Protein AF-M4ZN77-F1 (afdb_monomer_lite)

Secondary structure (DSSP, 8-state):
-------GGGG-SGGGS-HHHHHHHHHHHHHHHHHHS-TTT----EEEE-TTT--EEEES-----GGGB-HHHHHHHHHHHHHHHHHTHHHHHHHHHH-TTTT---HHHHHHHHHHHHHT-S-SGGGTT-THHHHHHHHHTTTTT--TTSSS----EEE-TTS-EEE-

Organism: NCBI:txid1245469

Foldseek 3Di:
DPDPDPPCVQVLDLVPAPLLLSLLQVLVLVVCLPQQDDPVQCDDFDFDQPPVPRDTDGDGNCRDHPNQADSVQSVVSSVLSVVLCVVCVVLQVLQLVVCFPVNPDHSNLQSSQLLCLQAVVVDHLLNRNSPPSSVVSSVLSVNVPQDCPHPHHHWDWHQDPVRGIHID

pLDDT: mean 84.3, std 15.62, range [37.12, 98.44]

Radius of gyration: 18.29 Å; chains: 1; bounding box: 35×48×59 Å

Structure (mmCIF, N/CA/C/O backbone):
data_AF-M4ZN77-F1
#
_entry.id   AF-M4ZN77-F1
#
loop_
_atom_site.group_PDB
_atom_site.id
_atom_site.type_symbol
_atom_site.label_atom_id
_atom_site.label_alt_id
_atom_site.label_comp_id
_atom_site.label_asym_id
_atom_site.label_entity_id
_atom_site.label_seq_id
_atom_site.pdbx_PDB_ins_code
_atom_site.Cartn_x
_atom_site.Cartn_y
_atom_site.Cartn_z
_atom_site.occupancy
_atom_site.B_iso_or_equiv
_atom_site.auth_seq_id
_atom_site.auth_comp_id
_atom_site.auth_asym_id
_atom_site.auth_atom_id
_atom_site.pdbx_PDB_model_num
ATOM 1 N N . MET A 1 1 ? -11.614 -25.987 3.090 1.00 38.88 1 MET A N 1
ATOM 2 C CA . MET A 1 1 ? -10.249 -25.460 3.286 1.00 38.88 1 MET A CA 1
ATOM 3 C C . MET A 1 1 ? -10.226 -24.871 4.684 1.00 38.88 1 MET A C 1
ATOM 5 O O . MET A 1 1 ? -11.199 -24.196 4.998 1.00 38.88 1 MET A O 1
ATOM 9 N N . PRO A 1 2 ? -9.262 -25.206 5.554 1.00 37.12 2 PRO A N 1
ATOM 10 C CA . PRO A 1 2 ? -9.174 -24.560 6.859 1.00 37.12 2 PRO A CA 1
ATOM 11 C C . PRO A 1 2 ? -8.907 -23.063 6.661 1.00 37.12 2 PRO A C 1
ATOM 13 O O . PRO A 1 2 ? -8.104 -22.686 5.809 1.00 37.12 2 PRO A O 1
ATOM 16 N N . GLU A 1 3 ? -9.636 -22.238 7.401 1.00 40.78 3 GLU A N 1
ATOM 17 C CA . GLU A 1 3 ? -9.503 -20.783 7.426 1.00 40.78 3 GLU A CA 1
ATOM 18 C C . GLU A 1 3 ? -8.106 -20.445 7.968 1.00 40.78 3 GLU A C 1
ATOM 20 O O . GLU A 1 3 ? -7.740 -20.865 9.069 1.00 40.78 3 GLU A O 1
ATOM 25 N N . PHE A 1 4 ? -7.272 -19.785 7.162 1.00 49.91 4 PHE A N 1
ATOM 26 C CA . PHE A 1 4 ? -5.974 -19.304 7.624 1.00 49.91 4 PHE A CA 1
ATOM 27 C C . PHE A 1 4 ? -6.228 -18.126 8.565 1.00 49.91 4 PHE A C 1
ATOM 29 O O . PHE A 1 4 ? -6.586 -17.038 8.123 1.00 49.91 4 PHE A O 1
ATOM 36 N N . VAL A 1 5 ? -6.084 -18.362 9.868 1.00 53.62 5 VAL A N 1
ATOM 37 C CA . VAL A 1 5 ? -6.172 -17.312 10.885 1.00 53.62 5 VAL A CA 1
ATOM 38 C C . VAL A 1 5 ? -4.775 -16.726 11.063 1.00 53.62 5 VAL A C 1
ATOM 40 O O . VAL A 1 5 ? -3.921 -17.333 11.713 1.00 53.62 5 VAL A O 1
ATOM 43 N N . LEU A 1 6 ? -4.528 -15.561 10.461 1.00 59.81 6 LEU A N 1
ATOM 44 C CA . LEU A 1 6 ? -3.298 -14.803 10.683 1.00 59.81 6 LEU A CA 1
ATOM 45 C C . LEU A 1 6 ? -3.224 -14.395 12.164 1.00 59.81 6 LEU A C 1
ATOM 47 O O . LEU A 1 6 ? -4.115 -13.719 12.678 1.00 59.81 6 LEU A O 1
ATOM 51 N N . ASN A 1 7 ? -2.155 -14.785 12.864 1.00 64.94 7 ASN A N 1
ATOM 52 C CA . ASN A 1 7 ? -1.910 -14.318 14.228 1.00 64.94 7 ASN A CA 1
ATOM 53 C C . ASN A 1 7 ? -1.349 -12.889 14.201 1.00 64.94 7 ASN A C 1
ATOM 55 O O . ASN A 1 7 ? -0.142 -12.667 14.269 1.00 64.94 7 ASN A O 1
ATOM 59 N N . VAL A 1 8 ? -2.243 -11.909 14.136 1.00 60.62 8 VAL A N 1
ATOM 60 C CA . VAL A 1 8 ? -1.913 -10.474 14.109 1.00 60.62 8 VAL A CA 1
ATOM 61 C C . VAL A 1 8 ? -1.120 -9.983 15.324 1.00 60.62 8 VAL A C 1
ATOM 63 O O . VAL A 1 8 ? -0.499 -8.925 15.258 1.00 60.62 8 VAL A O 1
ATOM 66 N N . ASN A 1 9 ? -1.086 -10.736 16.432 1.00 61.12 9 ASN A N 1
ATOM 67 C CA . ASN A 1 9 ? -0.329 -10.341 17.624 1.00 61.12 9 ASN A CA 1
ATOM 68 C C . ASN A 1 9 ? 1.172 -10.209 17.347 1.00 61.12 9 ASN A C 1
ATOM 70 O O . ASN A 1 9 ? 1.836 -9.377 17.966 1.00 61.12 9 ASN A O 1
ATOM 74 N N . ASP A 1 10 ? 1.698 -10.978 16.391 1.00 60.06 10 ASP A N 1
ATOM 75 C CA . ASP A 1 10 ? 3.101 -10.886 16.005 1.00 60.06 10 ASP A CA 1
ATOM 76 C C . ASP A 1 10 ? 3.404 -9.611 15.208 1.00 60.06 10 ASP A C 1
ATOM 78 O O . ASP A 1 10 ? 4.552 -9.175 15.229 1.00 60.06 10 ASP A O 1
ATOM 82 N N . TYR A 1 11 ? 2.390 -8.959 14.625 1.00 60.66 11 TYR A N 1
ATOM 83 C CA . TYR A 1 11 ? 2.496 -7.776 13.759 1.00 60.66 11 TYR A CA 1
ATOM 84 C C . TYR A 1 11 ? 2.002 -6.475 14.403 1.00 60.66 11 TYR A C 1
ATOM 86 O O . TYR A 1 11 ? 1.975 -5.445 13.743 1.00 60.66 11 TYR A O 1
ATOM 94 N N . ARG A 1 12 ? 1.700 -6.461 15.710 1.00 67.25 12 ARG A N 1
ATOM 95 C CA . ARG A 1 12 ? 1.335 -5.234 16.458 1.00 67.25 12 ARG A CA 1
ATOM 96 C C . ARG A 1 12 ? 2.456 -4.196 16.595 1.00 67.25 12 ARG A C 1
ATOM 98 O O . ARG A 1 12 ? 2.307 -3.221 17.314 1.00 67.25 12 ARG A O 1
ATOM 105 N N . ALA A 1 13 ? 3.594 -4.411 15.950 1.00 79.06 13 ALA A N 1
ATOM 106 C CA . ALA A 1 13 ? 4.645 -3.417 15.848 1.00 79.06 13 ALA A CA 1
ATOM 107 C C . ALA A 1 13 ? 4.854 -3.116 14.369 1.00 79.06 13 ALA A C 1
ATOM 109 O O . ALA A 1 13 ? 5.249 -4.010 13.622 1.00 79.06 13 ALA A O 1
ATOM 110 N N . PHE A 1 14 ? 4.656 -1.859 13.976 1.00 82.19 14 PHE A N 1
ATOM 111 C CA . PHE A 1 14 ? 4.805 -1.385 12.598 1.00 82.19 14 PHE A CA 1
ATOM 112 C C . PHE A 1 14 ? 6.112 -1.858 11.935 1.00 82.19 14 PHE A C 1
ATOM 114 O O . PHE A 1 14 ? 6.133 -2.293 10.790 1.00 82.19 14 PHE A O 1
ATOM 121 N N . GLN A 1 15 ? 7.206 -1.885 12.700 1.00 84.62 15 GLN A N 1
ATOM 122 C CA . GLN A 1 15 ? 8.532 -2.309 12.234 1.00 84.62 15 GLN A CA 1
ATOM 123 C C . GLN A 1 15 ? 8.654 -3.797 11.871 1.00 84.62 15 GLN A C 1
ATOM 125 O O . GLN A 1 15 ? 9.669 -4.199 11.308 1.00 84.62 15 GLN A O 1
ATOM 130 N N . LYS A 1 16 ? 7.666 -4.625 12.220 1.00 88.81 16 LYS A N 1
ATOM 131 C CA . LYS A 1 16 ? 7.639 -6.050 11.870 1.00 88.81 16 LYS A CA 1
ATOM 132 C C . LYS A 1 16 ? 6.915 -6.338 10.558 1.00 88.81 16 LYS A C 1
ATOM 134 O O . LYS A 1 16 ? 6.987 -7.469 10.082 1.00 88.81 16 LYS A O 1
ATOM 139 N N . LEU A 1 17 ? 6.207 -5.356 10.008 1.00 92.38 17 LEU A N 1
ATOM 140 C CA . LEU A 1 17 ? 5.627 -5.448 8.676 1.00 92.38 17 LEU A CA 1
ATOM 141 C C . LEU A 1 17 ? 6.742 -5.370 7.629 1.00 92.38 17 LEU A C 1
ATOM 143 O O . LEU A 1 17 ? 7.786 -4.753 7.863 1.00 92.38 17 LEU A O 1
ATOM 147 N N . ASP A 1 18 ? 6.525 -5.994 6.475 1.00 96.25 18 ASP A N 1
ATOM 148 C CA . ASP A 1 18 ? 7.429 -5.819 5.346 1.00 96.25 18 ASP A CA 1
ATOM 149 C C . ASP A 1 18 ? 7.340 -4.380 4.805 1.00 96.25 18 ASP A C 1
ATOM 151 O O . ASP A 1 18 ? 6.363 -3.662 5.035 1.00 96.25 18 ASP A O 1
ATOM 155 N N . ALA A 1 19 ? 8.377 -3.947 4.087 1.00 97.56 19 ALA A N 1
ATOM 156 C CA . ALA A 1 19 ? 8.497 -2.563 3.635 1.00 97.56 19 ALA A CA 1
ATOM 157 C C . ALA A 1 19 ? 7.309 -2.116 2.767 1.00 97.56 19 ALA A C 1
ATOM 159 O O . ALA A 1 19 ? 6.870 -0.976 2.892 1.00 97.56 19 ALA A O 1
ATOM 160 N N . PHE A 1 20 ? 6.749 -3.009 1.944 1.00 98.44 20 PHE A N 1
ATOM 161 C CA . PHE A 1 20 ? 5.591 -2.692 1.111 1.00 98.44 20 PHE A CA 1
ATOM 162 C C . PHE A 1 20 ? 4.361 -2.382 1.961 1.00 98.44 20 PHE A C 1
ATOM 164 O O . PHE A 1 20 ? 3.745 -1.331 1.801 1.00 98.44 20 PHE A O 1
ATOM 171 N N . THR A 1 21 ? 4.034 -3.254 2.915 1.00 98.25 21 THR A N 1
ATOM 172 C CA . THR A 1 21 ? 2.878 -3.049 3.795 1.00 98.25 21 THR A CA 1
ATOM 173 C C . THR A 1 21 ? 3.038 -1.798 4.664 1.00 98.25 21 THR A C 1
ATOM 175 O O . THR A 1 21 ? 2.068 -1.076 4.893 1.00 98.25 21 THR A O 1
ATOM 178 N N . ARG A 1 22 ? 4.262 -1.485 5.111 1.00 97.62 22 ARG A N 1
ATOM 179 C CA . ARG A 1 22 ? 4.537 -0.229 5.828 1.00 97.62 22 ARG A CA 1
ATOM 180 C C . ARG A 1 22 ? 4.243 0.994 4.971 1.00 97.62 22 ARG A C 1
ATOM 182 O O . ARG A 1 22 ? 3.480 1.847 5.408 1.00 97.62 22 ARG A O 1
ATOM 189 N N . GLY A 1 23 ? 4.768 1.036 3.746 1.00 97.56 23 GLY A N 1
ATOM 190 C CA . GLY A 1 23 ? 4.502 2.133 2.817 1.00 97.56 23 GLY A CA 1
ATOM 191 C C . GLY A 1 23 ? 3.014 2.274 2.483 1.00 97.56 23 GLY A C 1
ATOM 192 O O . GLY A 1 23 ? 2.490 3.384 2.407 1.00 97.56 23 GLY A O 1
ATOM 193 N N . TYR A 1 24 ? 2.289 1.162 2.353 1.00 98.12 24 TYR A N 1
ATOM 194 C CA . TYR A 1 24 ? 0.837 1.201 2.172 1.00 98.12 24 TYR A CA 1
ATOM 195 C C . TYR A 1 24 ? 0.132 1.908 3.340 1.00 98.12 24 TYR A C 1
ATOM 197 O O . TYR A 1 24 ? -0.667 2.815 3.124 1.00 98.12 24 TYR A O 1
ATOM 205 N N . ILE A 1 25 ? 0.449 1.522 4.579 1.00 96.44 25 ILE A N 1
ATOM 206 C CA . ILE A 1 25 ? -0.159 2.101 5.787 1.00 96.44 25 ILE A CA 1
ATOM 207 C C . ILE A 1 25 ? 0.257 3.565 5.982 1.00 96.44 25 ILE A C 1
ATOM 209 O O . ILE 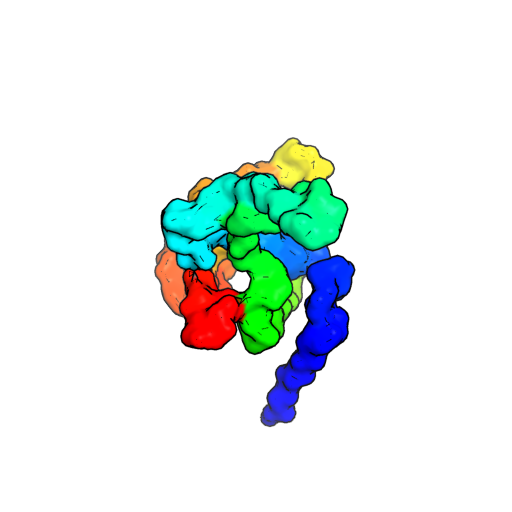A 1 25 ? -0.555 4.382 6.404 1.00 96.44 25 ILE A O 1
ATOM 213 N N . GLU A 1 26 ? 1.501 3.919 5.666 1.00 94.56 26 GLU A N 1
ATOM 214 C CA . GLU A 1 26 ? 1.943 5.316 5.698 1.00 94.56 26 GLU A CA 1
ATOM 215 C C . GLU A 1 26 ? 1.139 6.177 4.727 1.00 94.56 26 GLU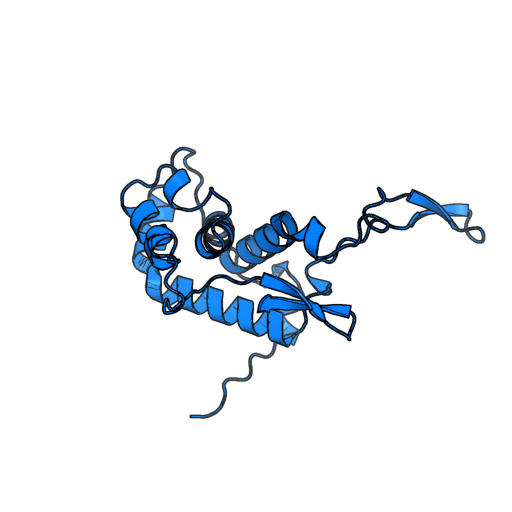 A C 1
ATOM 217 O O . GLU A 1 26 ? 0.672 7.248 5.103 1.00 94.56 26 GLU A O 1
ATOM 222 N N . ALA A 1 27 ? 0.945 5.698 3.495 1.00 96.19 27 ALA A N 1
ATOM 223 C CA . ALA A 1 27 ? 0.166 6.413 2.493 1.00 96.19 27 ALA A CA 1
ATOM 224 C C . ALA A 1 27 ? -1.307 6.547 2.901 1.00 96.19 27 ALA A C 1
ATOM 226 O O . ALA A 1 27 ? -1.873 7.618 2.710 1.00 96.19 27 ALA A O 1
ATOM 227 N N . LEU A 1 28 ? -1.880 5.506 3.514 1.00 95.31 28 LEU A N 1
ATOM 228 C CA . LEU A 1 28 ? -3.228 5.517 4.082 1.00 95.31 28 LEU A CA 1
ATOM 229 C C . LEU A 1 28 ? -3.427 6.670 5.070 1.00 95.31 28 LEU A C 1
ATOM 231 O O . LEU A 1 28 ? -4.279 7.528 4.864 1.00 95.31 28 LEU A O 1
ATOM 235 N N . PHE A 1 29 ? -2.622 6.715 6.131 1.00 91.31 29 PHE A N 1
ATOM 236 C CA . PHE A 1 29 ? -2.771 7.750 7.155 1.00 91.31 29 PHE A CA 1
ATOM 237 C C . PHE A 1 29 ? -2.356 9.136 6.660 1.00 91.31 29 PHE A C 1
ATOM 239 O O . PHE A 1 29 ? -2.893 10.134 7.129 1.00 91.31 29 PHE A O 1
ATOM 246 N N . PHE A 1 30 ? -1.440 9.211 5.692 1.00 90.44 30 PHE A N 1
ATOM 247 C CA . PHE A 1 30 ? -1.051 10.477 5.079 1.00 90.44 30 PHE A CA 1
ATOM 248 C C . PHE A 1 30 ? -2.182 11.115 4.261 1.00 90.44 30 PHE A C 1
ATOM 250 O O . PHE A 1 30 ? -2.284 12.340 4.234 1.00 90.44 30 PHE A O 1
ATOM 257 N N . THR A 1 31 ? -3.010 10.326 3.568 1.00 89.56 31 THR A N 1
ATOM 258 C CA . THR A 1 31 ? -4.085 10.875 2.721 1.00 89.56 31 THR A CA 1
ATOM 259 C C . THR A 1 31 ? -5.413 11.033 3.437 1.00 89.56 31 THR A C 1
ATOM 261 O O . THR A 1 31 ? -6.177 11.923 3.072 1.00 89.56 31 THR A O 1
ATOM 264 N N . ASP A 1 32 ? -5.687 10.194 4.433 1.00 85.69 32 ASP A N 1
ATOM 265 C CA . ASP A 1 32 ? -7.025 10.081 5.021 1.00 85.69 32 ASP A CA 1
ATOM 266 C C . ASP A 1 32 ? -7.147 10.784 6.379 1.00 85.69 32 ASP A C 1
ATOM 268 O O . ASP A 1 32 ? -8.167 10.662 7.056 1.00 85.69 32 ASP A O 1
ATOM 272 N N . GLU A 1 33 ? -6.137 11.559 6.781 1.00 75.12 33 GLU A N 1
ATOM 273 C CA . GLU A 1 33 ? -6.144 12.299 8.046 1.00 75.12 33 GLU A CA 1
ATOM 274 C C . GLU A 1 33 ? -7.426 13.133 8.219 1.00 75.12 33 GLU A C 1
ATOM 276 O O . GLU A 1 33 ? -8.080 13.042 9.254 1.00 75.12 33 GLU A O 1
ATOM 281 N N . GLU A 1 34 ? -7.859 13.866 7.185 1.00 69.38 34 GLU A N 1
ATOM 282 C CA . GLU A 1 34 ? -9.079 14.693 7.230 1.00 69.38 34 GLU A CA 1
ATOM 283 C C . GLU A 1 34 ? -10.372 13.884 7.411 1.00 69.38 34 GLU A C 1
ATOM 285 O O . GLU A 1 34 ? -11.358 14.409 7.924 1.00 69.38 34 GLU A O 1
ATOM 290 N N . GLN A 1 35 ? -10.383 12.624 6.972 1.00 74.38 35 GLN A N 1
ATOM 291 C CA . GLN A 1 35 ? -11.535 11.729 7.070 1.00 74.38 35 GLN A CA 1
ATOM 292 C C . GLN A 1 35 ? -11.582 11.003 8.418 1.00 74.38 35 GLN A C 1
ATOM 294 O O . GLN A 1 35 ? -12.658 10.635 8.892 1.00 74.38 35 GLN A O 1
ATOM 299 N N . LEU A 1 36 ? -10.421 10.814 9.046 1.00 76.88 36 LEU A N 1
ATOM 300 C CA . LEU A 1 36 ? -10.267 10.096 10.306 1.00 76.88 36 LEU A CA 1
ATOM 301 C C . LEU A 1 36 ? -10.293 11.013 11.542 1.00 76.88 36 LEU A C 1
ATOM 303 O O . LEU A 1 36 ? -10.364 10.498 12.658 1.00 76.88 36 LEU A O 1
ATOM 307 N N . CYS A 1 37 ? -10.294 12.341 11.374 1.00 67.00 37 CYS A N 1
ATOM 308 C CA . CYS A 1 37 ? -10.456 13.302 12.471 1.00 67.00 37 CYS A CA 1
ATOM 309 C C . CYS A 1 37 ? -11.454 14.436 12.153 1.00 67.00 37 CYS A C 1
ATOM 311 O O . CYS A 1 37 ? -11.524 14.950 11.035 1.00 67.00 37 CYS A O 1
ATOM 313 N N . ASP A 1 38 ? -12.230 14.857 13.159 1.00 63.00 38 ASP A N 1
ATOM 314 C CA . ASP A 1 38 ? -13.081 16.053 13.062 1.00 63.00 38 ASP A CA 1
ATOM 315 C C . ASP A 1 38 ? -12.199 17.314 12.971 1.00 63.00 38 ASP A C 1
ATOM 317 O O . ASP A 1 38 ? -11.135 17.374 13.586 1.00 63.00 38 ASP A O 1
ATOM 321 N N . GLU A 1 39 ? -12.631 18.358 12.250 1.00 56.81 39 GLU A N 1
ATOM 322 C CA . GLU A 1 39 ? -11.886 19.625 12.186 1.00 56.81 39 GLU A CA 1
ATOM 323 C C . GLU A 1 39 ? -11.667 20.263 13.560 1.00 56.81 39 GLU A C 1
ATOM 325 O O . GLU A 1 39 ? -10.699 21.002 13.727 1.00 56.81 39 GLU A O 1
ATOM 330 N N . SER A 1 40 ? -12.529 19.979 14.544 1.00 55.16 40 SER A N 1
ATOM 331 C CA . SER A 1 40 ? -12.319 20.428 15.926 1.00 55.16 40 SER A CA 1
ATOM 332 C C . SER A 1 40 ? -11.200 19.682 16.655 1.00 55.16 40 SER A C 1
ATOM 334 O O . SER A 1 40 ? -10.667 20.214 17.626 1.00 55.16 40 SER A O 1
ATOM 336 N N . ASP A 1 41 ? -10.856 18.478 16.194 1.00 54.75 41 ASP A N 1
ATOM 337 C CA . ASP A 1 41 ? -9.812 17.618 16.762 1.00 54.75 41 ASP A CA 1
ATOM 338 C C . ASP A 1 41 ? -8.492 17.698 15.973 1.00 54.75 41 ASP A C 1
ATOM 340 O O . ASP A 1 41 ? -7.448 17.294 16.487 1.00 54.75 41 ASP A O 1
ATOM 344 N N . ARG A 1 42 ? -8.506 18.322 14.782 1.00 56.03 42 ARG A N 1
ATOM 345 C CA . ARG A 1 42 ? -7.325 18.725 13.984 1.00 56.03 42 ARG A CA 1
ATOM 346 C C . ARG A 1 42 ? -6.447 19.790 14.653 1.00 56.03 42 ARG A C 1
ATOM 348 O O . ARG A 1 42 ? -5.555 20.353 14.012 1.00 56.03 42 ARG A O 1
ATOM 355 N N . ASP A 1 43 ? -6.728 20.143 15.905 1.00 49.62 43 ASP A N 1
ATOM 356 C CA . ASP A 1 43 ? -5.999 21.193 16.595 1.00 49.62 43 ASP A CA 1
ATOM 357 C C . ASP A 1 43 ? -4.546 20.748 16.797 1.00 49.62 43 ASP A C 1
ATOM 359 O O . ASP A 1 43 ? -4.259 19.674 17.332 1.00 49.62 43 ASP A O 1
ATOM 363 N N . MET A 1 44 ? -3.624 21.597 16.338 1.00 53.88 44 MET A N 1
ATOM 364 C CA . MET A 1 44 ? -2.186 21.443 16.546 1.00 53.88 44 MET A CA 1
ATOM 365 C C . MET A 1 44 ? -1.920 21.035 18.000 1.00 53.88 44 MET A C 1
ATOM 367 O O . MET A 1 44 ? -2.510 21.642 18.900 1.00 53.88 44 MET A O 1
ATOM 371 N N . PRO A 1 45 ? -1.016 20.069 18.255 1.00 57.34 45 PRO A N 1
ATOM 372 C CA . PRO A 1 45 ? -0.775 19.563 19.597 1.00 57.34 45 PRO A CA 1
ATOM 373 C C . PRO A 1 45 ? -0.525 20.727 20.556 1.00 57.34 45 PRO A C 1
ATOM 375 O O . PRO A 1 45 ? 0.438 21.489 20.417 1.00 57.34 45 PRO A O 1
ATOM 378 N N . SER A 1 46 ? -1.428 20.900 21.520 1.00 58.09 46 SER A N 1
ATOM 379 C CA . SER A 1 46 ? -1.344 21.986 22.489 1.00 58.09 46 SER A CA 1
ATOM 380 C C . SER A 1 46 ? -0.446 21.555 23.641 1.00 58.09 46 SER A C 1
ATOM 382 O O . SER A 1 46 ? -0.445 20.394 24.040 1.00 58.09 46 SER A O 1
ATOM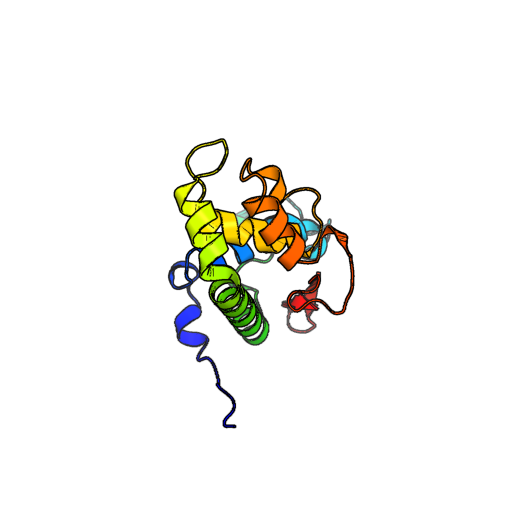 384 N N . VAL A 1 47 ? 0.352 22.463 24.196 1.00 66.19 47 VAL A N 1
ATOM 385 C CA . VAL A 1 47 ? 1.138 22.141 25.392 1.00 66.19 47 VAL A CA 1
ATOM 386 C C . VAL A 1 47 ? 0.255 22.351 26.618 1.00 66.19 47 VAL A C 1
ATOM 388 O O . VAL A 1 47 ? 0.012 23.486 27.026 1.00 66.19 47 VAL A O 1
ATOM 391 N N . ALA A 1 48 ? -0.203 21.260 27.225 1.00 70.12 48 ALA A N 1
ATOM 392 C CA . ALA A 1 48 ? -0.757 21.288 28.569 1.00 70.12 48 ALA A CA 1
ATOM 393 C C . ALA A 1 48 ? 0.369 21.131 29.593 1.00 70.12 48 ALA A C 1
ATOM 395 O O . ALA A 1 48 ? 1.309 20.371 29.387 1.00 70.12 48 ALA A O 1
ATOM 396 N N . ILE A 1 49 ? 0.271 21.822 30.723 1.00 74.88 49 ILE A N 1
ATOM 397 C CA . ILE A 1 49 ? 1.167 21.587 31.856 1.00 74.88 49 ILE A CA 1
ATOM 398 C C . ILE A 1 49 ? 0.459 20.618 32.794 1.00 74.88 49 ILE A C 1
ATOM 400 O O . ILE A 1 49 ? -0.640 20.913 33.269 1.00 74.88 49 ILE A O 1
ATOM 404 N N . ASP A 1 50 ? 1.082 19.476 33.075 1.00 73.12 50 ASP A N 1
ATOM 405 C CA . ASP A 1 50 ? 0.633 18.607 34.156 1.00 73.12 50 ASP A CA 1
ATOM 406 C C . ASP A 1 50 ? 0.728 19.396 35.470 1.00 73.12 50 ASP A C 1
ATOM 408 O O . ASP A 1 50 ? 1.806 19.747 35.940 1.00 73.12 50 ASP A O 1
ATOM 412 N N . THR A 1 51 ? -0.414 19.708 36.079 1.00 75.81 51 THR A N 1
ATOM 413 C CA . THR A 1 51 ? -0.472 20.544 37.287 1.00 75.81 51 THR A CA 1
ATOM 414 C C . THR A 1 51 ? 0.151 19.891 38.523 1.00 75.81 51 THR A C 1
ATOM 416 O O . THR A 1 51 ? 0.417 20.587 39.501 1.00 75.81 51 THR A O 1
ATOM 419 N N . ALA A 1 52 ? 0.365 18.573 38.510 1.00 78.69 52 ALA A N 1
ATOM 420 C CA . ALA A 1 52 ? 0.979 17.836 39.609 1.00 78.69 52 ALA A CA 1
ATOM 421 C C . ALA A 1 52 ? 2.506 17.752 39.471 1.00 78.69 52 ALA A C 1
ATOM 423 O O . ALA A 1 52 ? 3.208 17.794 40.481 1.00 78.69 52 ALA A O 1
ATOM 424 N N . THR A 1 53 ? 3.018 17.642 38.244 1.00 83.12 53 THR A N 1
ATOM 425 C CA . THR A 1 53 ? 4.460 17.478 37.974 1.00 83.12 53 THR A CA 1
ATOM 426 C C . THR A 1 53 ? 5.126 18.737 37.415 1.00 83.12 53 THR A C 1
ATOM 428 O O . THR A 1 53 ? 6.346 18.844 37.450 1.00 83.12 53 THR A O 1
ATOM 431 N N . MET A 1 54 ? 4.331 19.713 36.967 1.00 77.38 54 MET A N 1
ATOM 432 C CA . MET A 1 54 ? 4.735 20.909 36.215 1.00 77.38 54 MET A CA 1
ATOM 433 C C . MET A 1 54 ? 5.429 20.612 34.877 1.00 77.38 54 MET A C 1
ATOM 435 O O . MET A 1 54 ? 6.015 21.515 34.279 1.00 77.38 54 MET A O 1
ATOM 439 N N . GLU A 1 55 ? 5.336 19.378 34.383 1.00 66.38 55 GLU A N 1
ATOM 440 C CA . GLU A 1 55 ? 5.925 18.978 33.109 1.00 66.38 55 GLU A CA 1
ATOM 441 C C . GLU A 1 55 ? 4.992 19.330 31.936 1.00 66.38 55 GLU A C 1
ATOM 443 O O . GLU A 1 55 ? 3.775 19.119 32.023 1.00 66.38 55 GLU A O 1
ATOM 448 N N . PRO A 1 56 ? 5.526 19.863 30.823 1.00 66.75 56 PRO A N 1
ATOM 449 C CA . PRO A 1 56 ? 4.752 20.064 29.609 1.00 66.75 56 PRO A CA 1
ATOM 450 C C . PRO A 1 56 ? 4.427 18.715 28.950 1.00 66.75 56 PRO A C 1
ATOM 452 O O . PRO A 1 56 ? 5.303 17.879 28.736 1.00 66.75 56 PRO A O 1
ATOM 455 N N . ARG A 1 57 ? 3.166 18.526 28.570 1.00 59.69 57 ARG A N 1
ATOM 456 C CA . ARG A 1 57 ? 2.663 17.395 27.788 1.00 59.69 57 ARG A CA 1
ATOM 457 C C . ARG A 1 57 ? 1.903 17.931 26.582 1.00 59.69 57 ARG A C 1
ATOM 459 O O . ARG A 1 57 ? 1.087 18.837 26.721 1.00 59.69 57 ARG A O 1
ATOM 466 N N . PHE A 1 58 ? 2.141 17.357 25.410 1.00 58.19 58 PHE A N 1
ATOM 467 C CA . PHE A 1 58 ? 1.281 17.609 24.257 1.00 58.19 58 PHE A CA 1
ATOM 468 C C . PHE A 1 58 ? -0.103 16.980 24.500 1.00 58.19 58 PHE A C 1
ATOM 470 O O . PHE A 1 58 ? -0.196 15.842 24.965 1.00 58.19 58 PHE A O 1
ATOM 477 N N . VAL A 1 59 ? -1.170 17.744 24.277 1.00 55.09 59 VAL A N 1
ATOM 478 C CA . VAL A 1 59 ? -2.571 17.349 24.468 1.00 55.09 59 VAL A CA 1
ATOM 479 C C . VAL A 1 59 ? -3.379 17.821 23.262 1.00 55.09 59 VAL A C 1
ATOM 481 O O . VAL A 1 59 ? -3.275 18.987 22.874 1.00 55.09 59 VAL A O 1
ATOM 484 N N . GLY A 1 60 ? -4.192 16.925 22.702 1.00 55.72 60 GLY A N 1
ATOM 485 C CA . GLY A 1 60 ? -4.828 17.126 21.396 1.00 55.72 60 GLY A CA 1
ATOM 486 C C . GLY A 1 60 ? -3.876 16.793 20.240 1.00 55.72 60 GLY A C 1
ATOM 487 O O . GLY A 1 60 ? -2.679 16.605 20.466 1.00 55.72 60 GLY A O 1
ATOM 488 N N . GLY A 1 61 ? -4.412 16.713 19.020 1.00 53.78 61 GLY A N 1
ATOM 489 C CA . GLY A 1 61 ? -3.633 16.413 17.813 1.00 53.78 61 GLY A CA 1
ATOM 490 C C . GLY A 1 61 ? -3.244 14.939 17.639 1.00 53.78 61 GLY A C 1
ATOM 491 O O . GLY A 1 61 ? -2.310 14.650 16.895 1.00 53.78 61 GLY A O 1
ATOM 492 N N . ASP A 1 62 ? -3.921 14.011 18.323 1.00 63.72 62 ASP A N 1
ATOM 493 C CA . ASP A 1 62 ? -3.711 12.572 18.130 1.00 63.72 62 ASP A CA 1
ATOM 494 C C . ASP A 1 62 ? -4.547 12.102 16.924 1.00 63.72 62 ASP A C 1
ATOM 496 O O . ASP A 1 62 ? -5.601 11.482 17.083 1.00 63.72 62 ASP A O 1
ATOM 500 N N . SER A 1 63 ? -4.103 12.444 15.709 1.00 71.25 63 SER A N 1
ATOM 501 C CA . SER A 1 63 ? -4.647 11.848 14.483 1.00 71.25 63 SER A CA 1
ATOM 502 C C . SER A 1 63 ? -4.492 10.321 14.564 1.00 71.25 63 SER A C 1
ATOM 504 O O . SER A 1 63 ? -3.423 9.855 14.982 1.00 71.25 63 SER A O 1
ATOM 506 N N . PRO A 1 64 ? -5.516 9.531 14.182 1.00 82.62 64 PRO A N 1
ATOM 507 C CA . PRO A 1 64 ? -5.426 8.078 14.221 1.00 82.62 64 PRO A CA 1
ATOM 508 C C . PRO A 1 64 ? -4.192 7.570 13.482 1.00 82.62 64 PRO A C 1
ATOM 510 O O . PRO A 1 64 ? -3.843 8.068 12.412 1.00 82.62 64 PRO A O 1
ATOM 513 N N . GLY A 1 65 ? -3.535 6.572 14.062 1.00 86.50 65 GLY A N 1
ATOM 514 C CA . GLY A 1 65 ? -2.321 5.986 13.511 1.00 86.50 65 GLY A CA 1
ATOM 515 C C . GLY A 1 65 ? -2.379 4.467 13.440 1.00 86.50 65 GLY A C 1
ATOM 516 O O . GLY A 1 65 ? -3.417 3.831 13.614 1.00 86.50 65 GLY A O 1
ATOM 517 N N . PHE A 1 66 ? -1.218 3.854 13.210 1.00 89.50 66 PHE A N 1
ATOM 518 C CA . PHE A 1 66 ? -1.089 2.400 13.082 1.00 89.50 66 PHE A CA 1
ATOM 519 C C . PHE A 1 66 ? -1.732 1.613 14.242 1.00 89.50 66 PHE A C 1
ATOM 521 O O . PHE A 1 66 ? -2.390 0.602 14.004 1.00 89.50 66 PHE A O 1
ATOM 528 N N . ASP A 1 67 ? -1.581 2.091 15.481 1.00 88.44 67 ASP A N 1
ATOM 529 C CA . ASP A 1 67 ? -2.123 1.439 16.685 1.00 88.44 67 ASP A CA 1
ATOM 530 C C . ASP A 1 67 ? -3.664 1.535 16.791 1.00 88.44 67 ASP A C 1
ATOM 532 O O . ASP A 1 67 ? -4.303 0.835 17.595 1.00 88.44 67 ASP A O 1
ATOM 536 N N . ASP A 1 68 ? -4.280 2.366 15.949 1.00 89.81 68 ASP A N 1
ATOM 537 C CA . ASP A 1 68 ? -5.724 2.562 15.866 1.00 89.81 68 ASP A CA 1
ATOM 538 C C . ASP A 1 68 ? -6.389 1.690 14.805 1.00 89.81 68 ASP A C 1
ATOM 540 O O . ASP A 1 68 ? -7.612 1.585 14.805 1.00 89.81 68 ASP A O 1
ATOM 544 N N . LEU A 1 69 ? -5.627 0.976 13.970 1.00 91.75 69 LEU A N 1
ATOM 545 C CA . LEU A 1 69 ? -6.193 -0.030 13.070 1.00 91.75 69 LEU A CA 1
ATOM 546 C C . LEU A 1 69 ? -6.871 -1.148 13.865 1.00 91.75 69 LEU A C 1
ATOM 548 O O . LEU A 1 69 ? -6.288 -1.735 14.785 1.00 91.75 69 LEU A O 1
ATOM 552 N N . ALA A 1 70 ? -8.098 -1.493 13.472 1.00 94.12 70 ALA A N 1
ATOM 553 C CA . ALA A 1 70 ? -8.726 -2.701 13.984 1.00 94.12 70 ALA A CA 1
ATOM 554 C C . ALA A 1 70 ? -7.879 -3.930 13.588 1.00 94.12 70 ALA A C 1
ATOM 556 O O . ALA A 1 70 ? -7.332 -3.970 12.478 1.00 94.12 70 ALA A O 1
ATOM 557 N N . PRO A 1 71 ? -7.745 -4.948 14.456 1.00 93.12 71 PRO A N 1
ATOM 558 C CA . PRO A 1 71 ? -6.935 -6.129 14.157 1.00 93.12 71 PRO A CA 1
ATOM 559 C C . PRO A 1 71 ? -7.331 -6.831 12.849 1.00 93.12 71 PRO A C 1
ATOM 561 O O . PRO A 1 71 ? -6.465 -7.301 12.112 1.00 93.12 71 PRO A O 1
ATOM 564 N N . GLU A 1 72 ? -8.627 -6.877 12.545 1.00 93.81 72 GLU A N 1
ATOM 565 C CA . GLU A 1 72 ? -9.181 -7.456 11.322 1.00 93.81 72 GLU A CA 1
ATOM 566 C C . GLU A 1 72 ? -8.801 -6.627 10.090 1.00 93.81 72 GLU A C 1
ATOM 568 O O . GLU A 1 72 ? -8.440 -7.186 9.054 1.00 93.81 72 GLU A O 1
ATOM 573 N N . THR A 1 73 ? -8.810 -5.299 10.220 1.00 95.38 73 THR A N 1
ATOM 574 C CA . THR A 1 73 ? -8.366 -4.367 9.178 1.00 95.38 73 THR A CA 1
ATOM 575 C C . THR A 1 73 ? -6.883 -4.544 8.886 1.00 95.38 73 THR A C 1
ATOM 577 O O . THR A 1 73 ? -6.498 -4.668 7.726 1.00 95.38 73 THR A O 1
ATOM 580 N N . LEU A 1 74 ? -6.044 -4.638 9.924 1.00 95.19 74 LEU A N 1
ATOM 581 C CA . LEU A 1 74 ? -4.616 -4.898 9.750 1.00 95.19 74 LEU A CA 1
ATOM 582 C C . LEU A 1 74 ? -4.375 -6.243 9.045 1.00 95.19 74 LEU A C 1
ATOM 584 O O . LEU A 1 74 ? -3.567 -6.312 8.121 1.00 95.19 74 LEU A O 1
ATOM 588 N N . ALA A 1 75 ? -5.098 -7.299 9.430 1.00 94.62 75 ALA A N 1
ATOM 589 C CA . ALA A 1 75 ? -5.004 -8.595 8.757 1.00 94.62 75 ALA A CA 1
ATOM 590 C C . ALA A 1 75 ? -5.402 -8.516 7.274 1.00 94.62 75 ALA A C 1
ATOM 592 O O . ALA A 1 75 ? -4.738 -9.119 6.431 1.00 94.62 75 ALA A O 1
ATOM 593 N N . ALA A 1 76 ? -6.459 -7.765 6.953 1.00 94.94 76 ALA A N 1
ATOM 594 C CA . ALA A 1 76 ? -6.912 -7.564 5.581 1.00 94.94 76 ALA A CA 1
ATOM 595 C C . ALA A 1 76 ? -5.895 -6.769 4.747 1.00 94.94 76 ALA A C 1
ATOM 597 O O . ALA A 1 76 ? -5.606 -7.163 3.621 1.00 94.94 76 ALA A O 1
ATOM 598 N N . ILE A 1 77 ? -5.303 -5.705 5.306 1.00 96.44 77 ILE A N 1
ATOM 599 C CA . ILE A 1 77 ? -4.244 -4.924 4.646 1.00 96.44 77 ILE A CA 1
ATOM 600 C C . ILE A 1 77 ? -3.037 -5.811 4.328 1.00 96.44 77 ILE A C 1
ATOM 602 O O . ILE A 1 77 ? -2.557 -5.794 3.196 1.00 96.44 77 ILE A O 1
ATOM 606 N N . ILE A 1 78 ? -2.575 -6.607 5.300 1.00 96.06 78 ILE A N 1
ATOM 607 C CA . ILE A 1 78 ? -1.458 -7.544 5.104 1.00 96.06 78 ILE A CA 1
ATOM 608 C C . ILE A 1 78 ? -1.794 -8.526 3.975 1.00 96.06 78 ILE A C 1
ATOM 610 O O . ILE A 1 78 ? -0.996 -8.707 3.060 1.00 96.06 78 ILE A O 1
ATOM 614 N N . ALA A 1 79 ? -2.992 -9.116 3.990 1.00 95.75 79 ALA A N 1
ATOM 615 C CA . ALA A 1 79 ? -3.412 -10.068 2.966 1.00 95.75 79 ALA A CA 1
ATOM 616 C C . ALA A 1 79 ? -3.511 -9.440 1.560 1.00 95.75 79 ALA A C 1
ATOM 618 O O . ALA A 1 79 ? -3.093 -10.072 0.586 1.00 95.75 79 ALA A O 1
ATOM 619 N N . ASP A 1 80 ? -4.031 -8.212 1.444 1.00 95.88 80 ASP A N 1
ATOM 620 C CA . ASP A 1 80 ? -4.097 -7.460 0.182 1.00 95.88 80 ASP A CA 1
ATOM 621 C C . ASP A 1 80 ? -2.681 -7.162 -0.346 1.00 95.88 80 ASP A C 1
ATOM 623 O O . ASP A 1 80 ? -2.399 -7.410 -1.522 1.00 95.88 80 ASP A O 1
ATOM 627 N N . CYS A 1 81 ? -1.778 -6.684 0.519 1.00 97.75 81 CYS A N 1
ATOM 628 C CA . CYS A 1 81 ? -0.389 -6.379 0.163 1.00 97.75 81 CYS A CA 1
ATOM 629 C C . CYS A 1 81 ? 0.365 -7.634 -0.295 1.00 97.75 81 CYS A C 1
ATOM 631 O O . CYS A 1 81 ? 0.919 -7.652 -1.396 1.00 97.75 81 CYS A O 1
ATOM 633 N N . GLU A 1 82 ? 0.296 -8.722 0.478 1.00 97.56 82 GLU A N 1
ATOM 634 C CA . GLU A 1 82 ? 0.909 -10.005 0.121 1.00 97.56 82 GLU A CA 1
ATOM 635 C C . GLU A 1 82 ? 0.355 -10.554 -1.202 1.00 97.56 82 GLU A C 1
ATOM 637 O O . GLU A 1 82 ? 1.093 -11.112 -2.021 1.00 97.56 82 GLU A O 1
ATOM 642 N N . ALA A 1 83 ? -0.954 -10.413 -1.437 1.00 97.12 83 ALA A N 1
ATOM 643 C CA . ALA A 1 83 ? -1.574 -10.837 -2.683 1.00 97.12 83 ALA A CA 1
ATOM 644 C C . ALA A 1 83 ? -1.076 -10.008 -3.872 1.00 97.12 83 ALA A C 1
ATOM 646 O O . ALA A 1 83 ? -0.739 -10.596 -4.903 1.00 97.12 83 ALA A O 1
ATOM 647 N N . PHE A 1 84 ? -0.987 -8.683 -3.732 1.00 97.56 84 PHE A N 1
ATOM 648 C CA . PHE A 1 84 ? -0.473 -7.801 -4.777 1.00 97.56 84 PHE A CA 1
ATOM 649 C C . PHE A 1 84 ? 0.993 -8.111 -5.095 1.00 97.56 84 PHE A C 1
ATOM 651 O O . PHE A 1 84 ? 1.331 -8.361 -6.254 1.00 97.56 84 PHE A O 1
ATOM 658 N N . GLN A 1 85 ? 1.839 -8.203 -4.064 1.00 98.25 85 GLN A N 1
ATOM 659 C CA . GLN A 1 85 ? 3.256 -8.548 -4.198 1.00 98.25 85 GLN A CA 1
ATOM 660 C C . GLN A 1 85 ? 3.448 -9.895 -4.896 1.00 98.25 85 GLN A C 1
ATOM 662 O O . GLN A 1 85 ? 4.276 -10.019 -5.793 1.00 98.25 85 GLN A O 1
ATOM 667 N N . ARG A 1 86 ? 2.650 -10.907 -4.538 1.00 97.75 86 ARG A N 1
ATOM 668 C CA . ARG A 1 86 ? 2.736 -12.240 -5.147 1.00 97.75 86 ARG A CA 1
ATOM 669 C C . ARG A 1 86 ? 2.283 -12.259 -6.605 1.00 97.75 86 ARG A C 1
ATOM 671 O O . ARG A 1 86 ? 2.907 -12.932 -7.419 1.00 97.75 86 ARG A O 1
ATOM 678 N N . VAL A 1 87 ? 1.174 -11.597 -6.932 1.00 97.06 87 VAL A N 1
ATOM 679 C CA . VAL A 1 87 ? 0.602 -11.621 -8.292 1.00 97.06 87 VAL A CA 1
ATOM 680 C C . VAL A 1 87 ? 1.439 -10.787 -9.265 1.00 97.06 87 VAL A C 1
ATOM 682 O O . VAL A 1 87 ? 1.526 -11.135 -10.441 1.00 97.06 87 VAL A O 1
ATOM 685 N N . HIS A 1 88 ? 2.078 -9.721 -8.780 1.00 97.44 88 HIS A N 1
ATOM 686 C CA . HIS A 1 88 ? 2.832 -8.770 -9.598 1.00 97.44 88 HIS A CA 1
ATOM 687 C C . HIS A 1 88 ? 4.340 -8.784 -9.324 1.00 97.44 88 HIS A C 1
ATOM 689 O O . HIS A 1 88 ? 5.015 -7.812 -9.653 1.00 97.44 88 HIS A O 1
ATOM 695 N N . ALA A 1 89 ? 4.870 -9.881 -8.767 1.00 98.06 89 ALA A N 1
ATOM 696 C CA . ALA A 1 89 ? 6.273 -10.011 -8.367 1.00 98.06 89 ALA A CA 1
ATOM 697 C C . ALA A 1 89 ? 7.248 -9.583 -9.476 1.00 98.06 89 ALA A C 1
ATOM 699 O O . ALA A 1 89 ? 8.049 -8.682 -9.261 1.00 98.06 89 ALA A O 1
ATOM 700 N N . ASP A 1 90 ? 7.096 -10.125 -10.690 1.00 98.25 90 ASP A N 1
ATOM 701 C CA . ASP A 1 90 ? 7.983 -9.807 -11.820 1.00 98.25 90 ASP A CA 1
ATOM 702 C C . ASP A 1 90 ? 7.955 -8.313 -12.206 1.00 98.25 90 ASP A C 1
ATOM 704 O O . ASP A 1 90 ? 8.975 -7.742 -12.592 1.00 98.25 90 ASP A O 1
ATOM 708 N N . LEU A 1 91 ? 6.790 -7.657 -12.107 1.00 97.88 91 LEU A N 1
ATOM 709 C CA . LEU A 1 91 ? 6.653 -6.225 -12.406 1.00 97.88 91 LEU A CA 1
ATOM 710 C C . LEU A 1 91 ? 7.256 -5.356 -11.302 1.00 97.88 91 LEU A C 1
ATOM 712 O O . LEU A 1 91 ? 7.862 -4.330 -11.601 1.00 97.88 91 LEU A O 1
ATOM 716 N N . LEU A 1 92 ? 7.079 -5.755 -10.043 1.00 98.44 92 LEU A N 1
ATOM 717 C CA . LEU A 1 92 ? 7.661 -5.066 -8.897 1.00 98.44 92 LEU A CA 1
ATOM 718 C C . LEU A 1 92 ? 9.186 -5.183 -8.914 1.00 98.44 92 LEU A C 1
ATOM 720 O O . LEU A 1 92 ? 9.860 -4.166 -8.791 1.00 98.44 92 LEU A O 1
ATOM 724 N N . ASP A 1 93 ? 9.726 -6.373 -9.177 1.00 98.38 93 ASP A N 1
ATOM 725 C CA . ASP A 1 93 ? 11.168 -6.590 -9.313 1.00 98.38 93 ASP A CA 1
ATOM 726 C C . ASP A 1 93 ? 11.757 -5.729 -10.438 1.00 98.38 93 ASP A C 1
ATOM 728 O O . ASP A 1 93 ? 12.757 -5.036 -10.235 1.00 98.38 93 ASP A O 1
ATOM 732 N N . ALA A 1 94 ? 11.090 -5.678 -11.598 1.00 98.12 94 ALA A N 1
ATOM 733 C CA . ALA A 1 94 ? 11.491 -4.801 -12.695 1.00 98.12 94 ALA A CA 1
ATOM 734 C C . ALA A 1 94 ? 11.416 -3.309 -12.313 1.00 98.12 94 ALA A C 1
ATOM 736 O O . ALA A 1 94 ? 12.279 -2.523 -12.710 1.00 98.12 94 ALA A O 1
ATOM 737 N N . ALA A 1 95 ? 10.411 -2.901 -11.531 1.00 98.00 95 ALA A N 1
ATOM 738 C CA . ALA A 1 95 ? 10.293 -1.528 -11.045 1.00 98.00 95 ALA A CA 1
ATOM 739 C C . ALA A 1 95 ? 11.432 -1.160 -10.080 1.00 98.00 95 ALA A C 1
ATOM 741 O O . ALA A 1 95 ? 11.981 -0.058 -10.171 1.00 98.00 95 ALA A O 1
ATOM 742 N N . TYR A 1 96 ? 11.811 -2.079 -9.189 1.00 97.94 96 TYR A N 1
ATOM 743 C CA . TYR A 1 96 ? 12.914 -1.888 -8.247 1.00 97.94 96 TYR A CA 1
ATOM 744 C C . TYR A 1 96 ? 14.265 -1.825 -8.962 1.00 97.94 96 TYR A C 1
ATOM 746 O O . TYR A 1 96 ? 15.072 -0.947 -8.663 1.00 97.94 96 TYR A O 1
ATOM 754 N N . GLU A 1 97 ? 14.501 -2.697 -9.946 1.00 97.44 97 GLU A N 1
ATOM 755 C CA . GLU A 1 97 ? 15.723 -2.669 -10.760 1.00 97.44 97 GLU A CA 1
ATOM 756 C C . GLU A 1 97 ? 15.828 -1.376 -11.583 1.00 97.44 97 GLU A C 1
ATOM 758 O O . GLU A 1 97 ? 16.907 -0.789 -11.689 1.00 97.44 97 GLU A O 1
ATOM 763 N N . HIS A 1 98 ? 14.705 -0.887 -12.119 1.00 97.00 98 HIS A N 1
ATOM 764 C CA . HIS A 1 98 ? 14.662 0.390 -12.827 1.00 97.00 98 HIS A CA 1
ATOM 765 C C . HIS A 1 98 ? 14.954 1.580 -11.896 1.00 97.00 98 HIS A C 1
ATOM 767 O O . HIS A 1 98 ? 15.552 2.570 -12.318 1.00 97.00 98 HIS A O 1
ATOM 773 N N . GLY A 1 99 ? 14.488 1.537 -10.645 1.00 94.69 99 GLY A N 1
ATOM 774 C CA . GLY A 1 99 ? 14.733 2.583 -9.648 1.00 94.69 99 GLY A CA 1
ATOM 775 C C . GLY A 1 99 ? 13.970 3.900 -9.876 1.00 94.69 99 GLY A C 1
ATOM 776 O O . GLY A 1 99 ? 14.194 4.862 -9.136 1.00 94.69 99 GLY A O 1
ATOM 777 N N . GLY A 1 100 ? 13.055 3.959 -10.852 1.00 93.81 100 GLY A N 1
ATOM 778 C CA . GLY A 1 100 ? 12.321 5.175 -11.243 1.00 93.81 100 GLY A CA 1
ATOM 779 C C . GLY A 1 100 ? 13.219 6.335 -11.705 1.00 93.81 100 GLY A C 1
ATOM 780 O O . GLY A 1 100 ? 14.438 6.205 -11.803 1.00 93.81 100 GLY A O 1
ATOM 781 N N . GLU A 1 101 ? 12.638 7.510 -11.961 1.00 91.75 101 GLU A N 1
ATOM 782 C CA . GLU A 1 101 ? 13.394 8.683 -12.454 1.00 91.75 101 GLU A CA 1
ATOM 783 C C . GLU A 1 101 ? 14.464 9.167 -11.454 1.00 91.75 101 GLU A C 1
ATOM 785 O O . GLU A 1 101 ? 15.519 9.676 -11.830 1.00 91.75 101 GLU A O 1
ATOM 790 N N . ARG A 1 102 ? 14.208 8.976 -10.153 1.00 87.38 102 ARG A N 1
ATOM 791 C CA . ARG A 1 102 ? 15.095 9.404 -9.058 1.00 87.38 102 ARG A CA 1
ATOM 792 C C . ARG A 1 102 ? 16.101 8.331 -8.620 1.00 87.38 102 ARG A C 1
ATOM 794 O O . ARG A 1 102 ? 16.793 8.548 -7.626 1.00 87.38 102 ARG A O 1
ATOM 801 N N . GLY A 1 103 ? 16.152 7.179 -9.294 1.00 88.88 103 GLY A N 1
ATOM 802 C CA . GLY A 1 103 ? 17.111 6.095 -9.027 1.00 88.88 103 GLY A CA 1
ATOM 803 C C . GLY A 1 103 ? 17.045 5.487 -7.617 1.00 88.88 103 GLY A C 1
ATOM 804 O O . GLY A 1 103 ? 18.060 5.033 -7.101 1.00 88.88 103 GLY A O 1
ATOM 805 N N . SER A 1 104 ? 15.889 5.543 -6.953 1.00 90.94 104 SER A N 1
ATOM 806 C CA . SER A 1 104 ? 15.694 5.103 -5.558 1.00 90.94 104 SER A CA 1
ATOM 807 C C . SER A 1 104 ? 14.304 4.506 -5.317 1.00 90.94 104 SER A C 1
ATOM 809 O O . SER A 1 104 ? 13.734 4.662 -4.242 1.00 90.94 104 SER A O 1
ATOM 811 N N . TYR A 1 105 ? 13.698 3.915 -6.344 1.00 96.88 105 TYR A N 1
ATOM 812 C CA . TYR A 1 105 ? 12.395 3.267 -6.221 1.00 96.88 105 TYR A CA 1
ATOM 813 C C . TYR A 1 105 ? 12.532 1.890 -5.568 1.00 96.88 105 TYR A C 1
ATOM 815 O O . TYR A 1 105 ? 13.268 1.044 -6.068 1.00 96.88 105 TYR A O 1
ATOM 823 N N . ASP A 1 106 ? 11.845 1.685 -4.449 1.00 97.06 106 ASP A N 1
ATOM 824 C CA . ASP A 1 106 ? 11.949 0.492 -3.615 1.00 97.06 106 ASP A CA 1
ATOM 825 C C . ASP A 1 106 ? 10.565 -0.027 -3.197 1.00 97.06 106 ASP A C 1
ATOM 827 O O . ASP A 1 106 ? 9.520 0.513 -3.572 1.00 97.06 106 ASP A O 1
ATOM 831 N N . SER A 1 107 ? 10.570 -1.113 -2.424 1.00 98.06 107 SER A N 1
ATOM 832 C CA . SER A 1 107 ? 9.354 -1.789 -1.981 1.00 98.06 107 SER A CA 1
ATOM 833 C C . SER A 1 107 ? 8.446 -0.909 -1.126 1.00 98.06 107 SER A C 1
ATOM 835 O O . SER A 1 107 ? 7.235 -1.083 -1.188 1.00 98.06 107 SER A O 1
ATOM 837 N N . GLU A 1 108 ? 9.000 0.017 -0.344 1.00 97.50 108 GLU A N 1
ATOM 838 C CA . GLU A 1 108 ? 8.214 0.912 0.512 1.00 97.50 108 GLU A CA 1
ATOM 839 C C . GLU A 1 108 ? 7.448 1.928 -0.338 1.00 97.50 108 GLU A C 1
ATOM 841 O O . GLU A 1 108 ? 6.229 2.057 -0.211 1.00 97.50 108 GLU A O 1
ATOM 846 N N . ARG A 1 109 ? 8.122 2.537 -1.323 1.00 97.69 109 ARG A N 1
ATOM 847 C CA . ARG A 1 109 ? 7.474 3.433 -2.294 1.00 97.69 109 ARG A CA 1
ATOM 848 C C . ARG A 1 109 ? 6.418 2.736 -3.139 1.00 97.69 109 ARG A C 1
ATOM 850 O O . ARG A 1 109 ? 5.382 3.331 -3.428 1.00 97.69 109 ARG A O 1
ATOM 857 N N . ALA A 1 110 ? 6.655 1.482 -3.517 1.00 98.25 110 ALA A N 1
ATOM 858 C CA . ALA A 1 110 ? 5.653 0.684 -4.217 1.00 98.25 110 ALA A CA 1
ATOM 859 C C . ALA A 1 110 ? 4.416 0.407 -3.350 1.00 98.25 110 ALA A C 1
ATOM 861 O O . ALA A 1 110 ? 3.301 0.418 -3.868 1.00 98.25 110 ALA A O 1
ATOM 862 N N . GLY A 1 111 ? 4.593 0.243 -2.036 1.00 98.44 111 GLY A N 1
ATOM 863 C CA . GLY A 1 111 ? 3.497 0.191 -1.073 1.00 98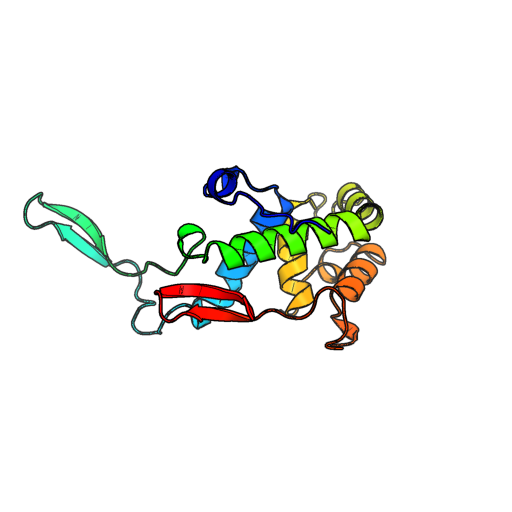.44 111 GLY A CA 1
ATOM 864 C C . GLY A 1 111 ? 2.674 1.478 -1.052 1.00 98.44 111 GLY A C 1
ATOM 865 O O . GLY A 1 111 ? 1.447 1.423 -1.151 1.00 98.44 111 GLY A O 1
ATOM 866 N N . ASN A 1 112 ? 3.342 2.641 -1.011 1.00 97.94 112 ASN A N 1
ATOM 867 C CA . ASN A 1 112 ? 2.647 3.928 -1.104 1.00 97.94 112 ASN A CA 1
ATOM 868 C C . ASN A 1 112 ? 1.850 4.031 -2.419 1.00 97.94 112 ASN A C 1
ATOM 870 O O . ASN A 1 112 ? 0.678 4.401 -2.432 1.00 97.94 112 ASN A O 1
ATOM 874 N N . ASP A 1 113 ? 2.485 3.679 -3.537 1.00 97.75 113 ASP A N 1
ATOM 875 C CA . ASP A 1 113 ? 1.878 3.771 -4.863 1.00 97.75 113 ASP A CA 1
ATOM 876 C C . ASP A 1 113 ? 0.727 2.802 -5.072 1.00 97.75 113 ASP A C 1
ATOM 878 O O . ASP A 1 113 ? -0.176 3.112 -5.851 1.00 97.75 113 ASP A O 1
ATOM 882 N N . PHE A 1 114 ? 0.722 1.667 -4.374 1.00 97.81 114 PHE A N 1
ATOM 883 C CA . PHE A 1 114 ? -0.412 0.759 -4.382 1.00 97.81 114 PHE A CA 1
ATOM 884 C C . PHE A 1 114 ? -1.655 1.423 -3.787 1.00 97.81 114 PHE A C 1
ATOM 886 O O . PHE A 1 114 ? -2.701 1.417 -4.437 1.00 97.81 114 PHE A O 1
ATOM 893 N N . TRP A 1 115 ? -1.527 2.078 -2.628 1.00 96.94 115 TRP A N 1
ATOM 894 C CA . TRP A 1 115 ? -2.607 2.876 -2.039 1.00 96.94 115 TRP A CA 1
ATOM 895 C C . TRP A 1 115 ? -3.037 4.026 -2.961 1.00 96.94 115 TRP A C 1
ATOM 897 O O . TRP A 1 115 ? -4.207 4.139 -3.328 1.00 96.94 115 TRP A O 1
ATOM 907 N N . TYR A 1 116 ? -2.082 4.832 -3.437 1.00 95.62 116 TYR A N 1
ATOM 908 C CA . TYR A 1 116 ? -2.407 5.977 -4.290 1.00 95.62 116 TYR A CA 1
ATOM 909 C C . TYR A 1 116 ? -3.104 5.575 -5.593 1.00 95.62 116 TYR A C 1
ATOM 911 O O . TYR A 1 116 ? -4.066 6.221 -6.015 1.00 95.62 116 TYR A O 1
ATOM 919 N N . SER A 1 117 ? -2.637 4.492 -6.222 1.00 94.69 117 SER A N 1
ATOM 920 C CA . SER A 1 117 ? -3.162 4.027 -7.506 1.00 94.69 117 SER A CA 1
ATOM 921 C C . SER A 1 117 ? -4.526 3.358 -7.363 1.00 94.69 117 SER A C 1
ATOM 923 O O . SER A 1 117 ? -5.363 3.551 -8.247 1.00 94.69 117 SER A O 1
ATOM 925 N N . ARG A 1 118 ? -4.770 2.594 -6.283 1.00 92.56 118 ARG A N 1
ATOM 926 C CA . ARG A 1 118 ? -6.067 1.926 -6.060 1.00 92.56 118 ARG A CA 1
ATOM 927 C C . ARG A 1 118 ? -7.183 2.914 -5.699 1.00 92.56 118 ARG A C 1
ATOM 929 O O . ARG A 1 118 ? -8.316 2.694 -6.109 1.00 92.56 118 ARG A O 1
ATOM 936 N N . ASN A 1 119 ? -6.844 4.019 -5.029 1.00 91.75 119 ASN A N 1
ATOM 937 C CA . ASN A 1 119 ? -7.802 5.050 -4.599 1.00 91.75 119 ASN A CA 1
ATOM 938 C C . ASN A 1 119 ? -7.824 6.298 -5.493 1.00 91.75 119 ASN A C 1
ATOM 940 O O . ASN A 1 119 ? -8.586 7.233 -5.282 1.00 91.75 119 ASN A O 1
ATOM 944 N N . GLY A 1 120 ? -6.990 6.343 -6.534 1.00 89.75 120 GLY A N 1
ATOM 945 C CA . GLY A 1 120 ? -7.055 7.407 -7.531 1.00 89.75 120 GLY A CA 1
ATOM 946 C C . GLY A 1 120 ? -6.667 8.798 -7.017 1.00 89.75 120 GLY A C 1
ATOM 947 O O . GLY A 1 120 ? -7.200 9.787 -7.522 1.00 89.75 120 GLY A O 1
ATOM 948 N N . HIS A 1 121 ? -5.687 8.902 -6.113 1.00 90.25 121 HIS A N 1
ATOM 949 C CA . HIS A 1 121 ? -5.180 10.172 -5.553 1.00 90.25 121 HIS A CA 1
ATOM 950 C C . HIS A 1 121 ? -4.430 11.074 -6.562 1.00 90.25 121 HIS A C 1
ATOM 952 O O . HIS A 1 121 ? -3.781 12.046 -6.182 1.00 90.25 121 HIS A O 1
ATOM 958 N N . GLY A 1 122 ? -4.483 10.768 -7.864 1.00 90.19 122 GLY A N 1
ATOM 959 C CA . GLY A 1 122 ? -3.832 11.555 -8.919 1.00 90.19 122 GLY A CA 1
ATOM 960 C C . GLY A 1 122 ? -2.308 11.402 -8.985 1.00 90.19 122 GLY A C 1
ATOM 961 O O . GLY A 1 122 ? -1.664 12.093 -9.767 1.00 90.19 122 GLY A O 1
ATOM 962 N N . VAL A 1 123 ? -1.747 10.480 -8.204 1.00 93.31 123 VAL A N 1
ATOM 963 C CA . VAL A 1 123 ? -0.337 10.075 -8.181 1.00 93.31 123 VAL A CA 1
ATOM 964 C C . VAL A 1 123 ? -0.277 8.555 -7.998 1.00 93.31 123 VAL A C 1
ATOM 966 O O . VAL A 1 123 ? -1.270 7.940 -7.613 1.00 93.31 123 VAL A O 1
ATOM 969 N N . GLY A 1 124 ? 0.847 7.922 -8.321 1.00 94.94 124 GLY A N 1
ATOM 970 C CA . GLY A 1 124 ? 1.022 6.479 -8.161 1.00 94.94 124 GLY A CA 1
ATOM 971 C C . GLY A 1 124 ? 2.121 5.938 -9.064 1.00 94.94 124 GLY A C 1
ATOM 972 O O . GLY A 1 124 ? 2.982 6.695 -9.514 1.00 94.94 124 GLY A O 1
ATOM 973 N N . PHE A 1 125 ? 2.060 4.642 -9.387 1.00 96.69 125 PHE A N 1
ATOM 974 C CA . PHE A 1 125 ? 3.103 3.948 -10.155 1.00 96.69 125 PHE A CA 1
ATOM 975 C C . PHE A 1 125 ? 3.437 4.626 -11.497 1.00 96.69 125 PHE A C 1
ATOM 977 O O . PHE A 1 125 ? 4.604 4.707 -11.883 1.00 96.69 125 PHE A O 1
ATOM 984 N N . TRP A 1 126 ? 2.427 5.132 -12.211 1.00 94.06 126 TRP A N 1
ATOM 985 C CA . TRP A 1 126 ? 2.588 5.774 -13.522 1.00 94.06 126 TRP A CA 1
ATOM 986 C C . TRP A 1 126 ? 3.400 7.080 -13.475 1.00 94.06 126 TRP A C 1
ATOM 988 O O . TRP A 1 126 ? 4.007 7.453 -14.475 1.00 94.06 126 TRP A O 1
ATOM 998 N N . ASP A 1 127 ? 3.456 7.748 -12.320 1.00 94.69 127 ASP A N 1
ATOM 999 C CA . ASP A 1 127 ? 4.128 9.043 -12.138 1.00 94.69 127 ASP A CA 1
ATOM 1000 C C . ASP A 1 127 ? 5.606 8.895 -11.719 1.00 94.69 127 ASP A C 1
ATOM 1002 O O . ASP A 1 127 ? 6.343 9.865 -11.573 1.00 94.69 127 ASP A O 1
ATOM 1006 N N . ARG A 1 128 ? 6.094 7.663 -11.524 1.00 95.44 128 ARG A N 1
ATOM 1007 C CA . ARG A 1 128 ? 7.450 7.411 -10.992 1.00 95.44 128 ARG A CA 1
ATOM 1008 C C . ARG A 1 128 ? 8.556 7.393 -12.048 1.00 95.44 128 ARG A C 1
ATOM 1010 O O . ARG A 1 128 ? 9.717 7.143 -11.718 1.00 95.44 128 ARG A O 1
ATOM 1017 N N . GLY A 1 129 ? 8.210 7.630 -13.313 1.00 95.94 129 GLY A N 1
ATOM 1018 C CA . GLY A 1 129 ? 9.141 7.511 -14.437 1.00 95.94 129 GLY A CA 1
ATOM 1019 C C . GLY A 1 129 ? 9.548 6.062 -14.726 1.00 95.94 129 GLY A C 1
ATOM 1020 O O . GLY A 1 129 ? 10.673 5.819 -15.146 1.00 95.94 129 GLY A O 1
ATOM 1021 N N . LEU A 1 130 ? 8.648 5.104 -14.472 1.00 96.00 130 LEU A N 1
ATOM 1022 C CA . LEU A 1 130 ? 8.854 3.661 -14.690 1.00 96.00 130 LEU A CA 1
ATOM 1023 C C . LEU A 1 130 ? 8.431 3.184 -16.096 1.00 96.00 130 LEU A C 1
ATOM 1025 O O . LEU A 1 130 ? 8.499 1.993 -16.396 1.00 96.00 130 LEU A O 1
ATOM 1029 N N . GLY A 1 131 ? 7.942 4.091 -16.949 1.00 95.69 131 GLY A N 1
ATOM 1030 C CA . GLY A 1 131 ? 7.435 3.762 -18.285 1.00 95.69 131 GLY A CA 1
ATOM 1031 C C . GLY A 1 131 ? 6.322 2.709 -18.251 1.00 95.69 131 GLY A C 1
ATOM 1032 O O . GLY A 1 131 ? 5.436 2.755 -17.394 1.00 95.69 131 GLY A O 1
ATOM 1033 N N . ASP A 1 132 ? 6.406 1.731 -19.155 1.00 96.62 132 ASP A N 1
ATOM 1034 C CA . ASP A 1 132 ? 5.407 0.665 -19.306 1.00 96.62 132 ASP A CA 1
ATOM 1035 C C . ASP A 1 132 ? 5.207 -0.169 -18.023 1.00 96.62 132 ASP A C 1
ATOM 1037 O O . ASP A 1 132 ? 4.110 -0.6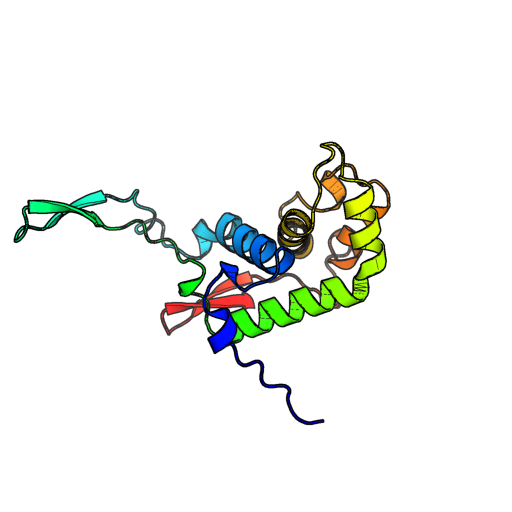78 -17.788 1.00 96.62 132 ASP A O 1
ATOM 1041 N N . ILE A 1 133 ? 6.230 -0.278 -17.162 1.00 97.31 133 ILE A N 1
ATOM 1042 C CA . ILE A 1 133 ? 6.138 -0.990 -15.875 1.00 97.31 133 ILE A CA 1
ATOM 1043 C C . ILE A 1 133 ? 5.172 -0.253 -14.938 1.00 97.31 133 ILE A C 1
ATOM 1045 O O . ILE A 1 133 ? 4.272 -0.862 -14.356 1.00 97.31 133 ILE A O 1
ATOM 1049 N N . GLY A 1 134 ? 5.324 1.071 -14.833 1.00 96.38 134 GLY A N 1
ATOM 1050 C CA . GLY A 1 134 ? 4.457 1.913 -14.007 1.00 96.38 134 GLY A CA 1
ATOM 1051 C C . GLY A 1 134 ? 3.017 1.938 -14.517 1.00 96.38 134 GLY A C 1
ATOM 1052 O O . GLY A 1 134 ? 2.073 1.870 -13.727 1.00 96.38 134 GLY A O 1
ATOM 1053 N N . ASP A 1 135 ? 2.836 1.959 -15.837 1.00 94.44 135 ASP A N 1
ATOM 1054 C CA . ASP A 1 135 ? 1.523 1.830 -16.469 1.00 94.44 135 ASP A CA 1
ATOM 1055 C C . ASP A 1 135 ? 0.867 0.472 -16.168 1.00 94.44 135 ASP A C 1
ATOM 1057 O O . ASP A 1 135 ? -0.320 0.418 -15.834 1.00 94.44 135 ASP A O 1
ATOM 1061 N N . ALA A 1 136 ? 1.624 -0.626 -16.249 1.00 95.00 136 ALA A N 1
ATOM 1062 C CA . ALA A 1 136 ? 1.125 -1.968 -15.960 1.00 95.00 136 ALA A CA 1
ATOM 1063 C C . ALA A 1 136 ? 0.692 -2.124 -14.493 1.00 95.00 136 ALA A C 1
ATOM 1065 O O . ALA A 1 136 ? -0.410 -2.615 -14.237 1.00 95.00 136 ALA A O 1
ATOM 1066 N N . LEU A 1 137 ? 1.506 -1.654 -13.542 1.00 95.75 137 LEU A N 1
ATOM 1067 C CA . LEU A 1 137 ? 1.173 -1.677 -12.112 1.00 95.75 137 LEU A CA 1
ATOM 1068 C C . LEU A 1 137 ? -0.034 -0.783 -11.795 1.00 95.75 137 LEU A C 1
ATOM 1070 O O . LEU A 1 137 ? -0.941 -1.195 -11.074 1.00 95.75 137 LEU A O 1
ATOM 1074 N N . SER A 1 138 ? -0.122 0.401 -12.409 1.00 94.00 138 SER A N 1
ATOM 1075 C CA . SER A 1 138 ? -1.294 1.276 -12.249 1.00 94.00 138 SER A CA 1
ATOM 1076 C C . SER A 1 138 ? -2.570 0.621 -12.790 1.00 94.00 138 SER A C 1
ATOM 1078 O O . SER A 1 138 ? -3.638 0.728 -12.192 1.00 94.00 138 SER A O 1
ATOM 1080 N N . ASN A 1 139 ? -2.480 -0.087 -13.920 1.00 91.12 139 ASN A N 1
ATOM 1081 C CA . ASN A 1 139 ? -3.615 -0.820 -14.481 1.00 91.12 139 ASN A CA 1
ATOM 1082 C C . ASN A 1 139 ? -4.043 -1.995 -13.592 1.00 91.12 139 ASN A C 1
ATOM 1084 O O . ASN A 1 139 ? -5.241 -2.257 -13.496 1.00 91.12 139 ASN A O 1
ATOM 1088 N N . ALA A 1 140 ? -3.098 -2.667 -12.927 1.00 91.69 140 ALA A N 1
ATOM 1089 C CA . ALA A 1 140 ? -3.396 -3.725 -11.961 1.00 91.69 140 ALA A CA 1
ATOM 1090 C C . ALA A 1 140 ? -4.213 -3.219 -10.758 1.00 91.69 140 ALA A C 1
ATOM 1092 O O . ALA A 1 140 ? -5.012 -3.967 -10.201 1.00 91.69 140 ALA A O 1
ATOM 1093 N N . CYS A 1 141 ? -4.072 -1.935 -10.419 1.00 90.81 141 CYS A N 1
ATOM 1094 C CA . CYS A 1 141 ? -4.860 -1.251 -9.388 1.00 90.81 141 CYS A CA 1
ATOM 1095 C C . CYS A 1 141 ? -6.206 -0.712 -9.908 1.00 90.81 141 CYS A C 1
ATOM 1097 O O . CYS A 1 141 ? -6.909 -0.000 -9.204 1.00 90.81 141 CYS A O 1
ATOM 1099 N N . GLY A 1 142 ? -6.556 -0.970 -11.172 1.00 81.12 142 GLY A N 1
ATOM 1100 C CA . GLY A 1 142 ? -7.822 -0.533 -11.755 1.00 81.12 142 GLY A CA 1
ATOM 1101 C C . GLY A 1 142 ? -7.901 0.948 -12.153 1.00 81.12 142 GLY A C 1
ATOM 1102 O O . GLY A 1 142 ? -8.948 1.347 -12.676 1.00 81.12 142 GLY A O 1
ATOM 1103 N N . TRP A 1 143 ? -6.817 1.732 -12.020 1.00 73.62 143 TRP A N 1
ATOM 1104 C CA . TRP A 1 143 ? -6.817 3.204 -12.146 1.00 73.62 143 TRP A CA 1
ATOM 1105 C C . TRP A 1 143 ? -7.485 3.738 -13.428 1.00 73.62 143 TRP A C 1
ATOM 1107 O O . TRP A 1 143 ? -8.290 4.666 -13.366 1.00 73.62 143 TRP A O 1
ATOM 1117 N N . LYS A 1 144 ? -7.225 3.124 -14.597 1.00 68.56 144 LYS A N 1
ATOM 1118 C CA . LYS A 1 144 ? -7.800 3.569 -15.890 1.00 68.56 144 LYS A CA 1
ATOM 1119 C C . LYS A 1 144 ? -9.244 3.128 -16.108 1.00 68.56 144 LYS A C 1
ATOM 1121 O O . LYS A 1 144 ? -9.943 3.707 -16.933 1.00 68.56 144 LYS A O 1
ATOM 1126 N N . SER A 1 145 ? -9.680 2.070 -15.433 1.00 67.75 145 SER A N 1
ATOM 1127 C CA . SER A 1 145 ? -10.974 1.442 -15.715 1.00 67.75 145 SER A CA 1
ATOM 1128 C C . SER A 1 145 ? -12.060 1.818 -14.713 1.00 67.75 145 SER A C 1
ATOM 1130 O O . SER A 1 145 ? -13.234 1.716 -15.062 1.00 67.75 145 SER A O 1
ATOM 1132 N N . ARG A 1 146 ? -11.678 2.203 -13.481 1.00 63.62 146 ARG A N 1
ATOM 1133 C CA . ARG A 1 146 ? -12.581 2.372 -12.324 1.00 63.62 146 ARG A CA 1
ATOM 1134 C C . ARG A 1 146 ? -13.612 1.241 -12.183 1.00 63.62 146 ARG A C 1
ATOM 1136 O O . ARG A 1 146 ? -14.702 1.435 -11.654 1.00 63.62 146 ARG A O 1
ATOM 1143 N N . ALA A 1 147 ? -13.297 0.056 -12.706 1.00 61.84 147 ALA A N 1
ATOM 1144 C CA . ALA A 1 147 ? -14.198 -1.075 -12.661 1.00 61.84 147 ALA A CA 1
ATOM 1145 C C . ALA A 1 147 ? -14.120 -1.680 -11.260 1.00 61.84 147 ALA A C 1
ATOM 1147 O O . ALA A 1 147 ? -13.073 -2.175 -10.851 1.00 61.84 147 ALA A O 1
ATOM 1148 N N . SER A 1 148 ? -15.245 -1.704 -10.555 1.00 58.19 148 SER A N 1
ATOM 1149 C CA . SER A 1 148 ? -15.383 -2.290 -9.216 1.00 58.19 148 SER A CA 1
ATOM 1150 C C . SER A 1 148 ? -15.156 -3.812 -9.160 1.00 58.19 148 SER A C 1
ATOM 1152 O O . SER A 1 148 ? -15.243 -4.405 -8.093 1.00 58.19 148 SER A O 1
ATOM 1154 N N . ALA A 1 149 ? -14.856 -4.458 -10.294 1.00 64.00 149 ALA A N 1
ATOM 1155 C CA . ALA A 1 149 ? -14.580 -5.891 -10.403 1.00 64.00 149 ALA A CA 1
ATOM 1156 C C . ALA A 1 149 ? -13.078 -6.244 -10.416 1.00 64.00 149 ALA A C 1
ATOM 1158 O O . ALA A 1 149 ? -12.731 -7.395 -10.689 1.00 64.00 149 ALA A O 1
ATOM 1159 N N . HIS A 1 150 ? -12.182 -5.278 -10.179 1.00 74.25 150 HIS A N 1
ATOM 1160 C CA . HIS A 1 150 ? -10.747 -5.566 -10.098 1.00 74.25 150 HIS A CA 1
ATOM 1161 C C . HIS A 1 150 ? -10.376 -6.311 -8.813 1.00 74.25 150 HIS A C 1
ATOM 1163 O O . HIS A 1 150 ? -11.046 -6.132 -7.798 1.00 74.25 150 HIS A O 1
ATOM 1169 N N . PRO A 1 151 ? -9.297 -7.121 -8.825 1.00 82.88 151 PRO A N 1
ATOM 1170 C CA . PRO A 1 151 ? -8.854 -7.861 -7.641 1.00 82.88 151 PRO A CA 1
ATOM 1171 C C . PRO A 1 151 ? -8.470 -6.952 -6.467 1.00 82.88 151 PRO A C 1
ATOM 1173 O O . PRO A 1 151 ? -8.535 -7.381 -5.321 1.00 82.88 151 PRO A O 1
ATOM 1176 N N . PHE A 1 152 ? -8.091 -5.705 -6.766 1.00 89.38 152 PHE A N 1
ATOM 1177 C CA . PHE A 1 152 ? -7.675 -4.691 -5.802 1.00 89.38 152 PHE A CA 1
ATOM 1178 C C . PHE A 1 152 ? -8.523 -3.425 -5.994 1.00 89.38 152 PHE A C 1
ATOM 1180 O O . PHE A 1 152 ? -8.074 -2.485 -6.649 1.00 89.38 152 PHE A O 1
ATOM 1187 N N . PRO A 1 153 ? -9.779 -3.417 -5.510 1.00 88.19 153 PRO A N 1
ATOM 1188 C CA . PRO A 1 153 ? -10.658 -2.260 -5.642 1.00 88.19 153 PRO A CA 1
ATOM 1189 C C . PRO A 1 153 ? -10.187 -1.096 -4.758 1.00 88.19 153 PRO A C 1
ATOM 1191 O O . PRO A 1 153 ? -9.324 -1.272 -3.892 1.00 88.19 153 PRO A O 1
ATOM 1194 N N . GLU A 1 154 ? -10.785 0.072 -4.972 1.00 90.12 154 GLU A N 1
ATOM 1195 C CA . GLU A 1 154 ? -10.708 1.228 -4.069 1.00 90.12 154 GLU A CA 1
ATOM 1196 C C . GLU A 1 154 ? -11.088 0.829 -2.635 1.00 90.12 154 GLU A C 1
ATOM 1198 O O . GLU A 1 154 ? -11.872 -0.105 -2.432 1.00 90.12 154 GLU A O 1
ATOM 1203 N N . ARG A 1 155 ? -10.471 1.499 -1.661 1.00 92.19 155 ARG A N 1
ATOM 1204 C CA . ARG A 1 155 ? -10.690 1.304 -0.230 1.00 92.19 155 ARG A CA 1
ATOM 1205 C C . ARG A 1 155 ? -10.827 2.645 0.457 1.00 92.19 155 ARG A C 1
ATOM 1207 O O . ARG A 1 155 ? -9.912 3.458 0.363 1.00 92.19 155 ARG A O 1
ATOM 1214 N N . ASP A 1 156 ? -11.893 2.788 1.230 1.00 90.44 156 ASP A N 1
ATOM 1215 C CA . ASP A 1 156 ? -12.151 3.989 2.022 1.00 90.44 156 ASP A CA 1
ATOM 1216 C C . ASP A 1 156 ? -11.913 3.707 3.501 1.00 90.44 156 ASP A C 1
ATOM 1218 O O . ASP A 1 156 ? -12.439 2.724 4.038 1.00 90.44 156 ASP A O 1
ATOM 1222 N N . SER A 1 157 ? -11.147 4.566 4.177 1.00 92.50 157 SER A N 1
ATOM 1223 C CA . SER A 1 157 ? -10.968 4.460 5.622 1.00 92.50 157 SER A CA 1
ATOM 1224 C C . SER A 1 157 ? -12.109 5.114 6.403 1.00 92.50 157 SER A C 1
ATOM 1226 O O . SER A 1 157 ? -12.733 6.085 5.970 1.00 92.50 157 SER A O 1
ATOM 1228 N N . TYR A 1 158 ? -12.431 4.559 7.569 1.00 92.19 158 TYR A N 1
ATOM 1229 C CA . TYR A 1 158 ? -13.429 5.131 8.469 1.00 92.19 158 TYR A CA 1
ATOM 1230 C C . TYR A 1 158 ? -13.203 4.694 9.918 1.00 92.19 158 TYR A C 1
ATOM 1232 O O . TYR A 1 158 ? -12.584 3.661 10.183 1.00 92.19 158 TYR A O 1
ATOM 1240 N N . ILE A 1 159 ? -13.745 5.470 10.860 1.00 91.00 159 ILE A N 1
ATOM 1241 C CA . ILE A 1 159 ? -13.762 5.125 12.284 1.00 91.00 159 ILE A CA 1
ATOM 1242 C C . ILE A 1 159 ? -15.020 4.312 12.597 1.00 91.00 159 ILE A C 1
ATOM 1244 O O . ILE A 1 159 ? -16.139 4.750 12.329 1.00 91.00 159 ILE A O 1
ATOM 1248 N N . GLY A 1 160 ? -14.833 3.112 13.144 1.00 89.38 160 GLY A N 1
ATOM 1249 C CA . GLY A 1 160 ? -15.915 2.253 13.614 1.00 89.38 160 GLY A CA 1
ATOM 1250 C C . GLY A 1 160 ? -16.464 2.681 14.9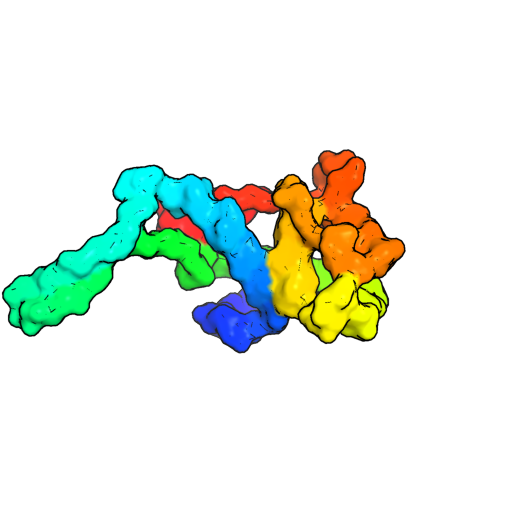76 1.00 89.38 160 GLY A C 1
ATOM 1251 O O . GLY A 1 160 ? -15.880 3.503 15.681 1.00 89.38 160 GLY A O 1
ATOM 1252 N N . ASP A 1 161 ? -17.576 2.069 15.389 1.00 90.56 161 ASP A N 1
ATOM 1253 C CA . ASP A 1 161 ? -18.237 2.355 16.676 1.00 90.56 161 ASP A CA 1
ATOM 1254 C C . ASP A 1 161 ? -17.348 2.069 17.908 1.00 90.56 161 ASP A C 1
ATOM 1256 O O . ASP A 1 161 ? -17.623 2.543 19.011 1.00 90.56 161 ASP A O 1
ATOM 1260 N N . ASP A 1 162 ? -16.289 1.276 17.739 1.00 89.12 162 ASP A N 1
ATOM 1261 C CA . ASP A 1 162 ? -15.285 0.941 18.754 1.00 89.12 162 ASP A CA 1
ATOM 1262 C C . ASP A 1 162 ? -14.098 1.924 18.793 1.00 89.12 162 ASP A C 1
ATOM 1264 O O . ASP A 1 162 ? -13.159 1.724 19.569 1.00 89.12 162 ASP A O 1
ATOM 1268 N N . GLY A 1 163 ? -14.132 2.974 17.967 1.00 86.75 163 GLY A N 1
ATOM 1269 C CA . GLY A 1 163 ? -13.065 3.963 17.843 1.00 86.75 163 GLY A CA 1
ATOM 1270 C C . GLY A 1 163 ? -11.834 3.461 17.086 1.00 86.75 163 GLY A C 1
ATOM 1271 O O . GLY A 1 163 ? -10.782 4.088 17.183 1.00 86.75 163 GLY A O 1
ATOM 1272 N N . LYS A 1 164 ? -11.925 2.331 16.370 1.00 90.88 164 LYS A N 1
ATOM 1273 C CA . LYS A 1 164 ? -10.837 1.799 15.538 1.00 90.88 164 LYS A CA 1
ATOM 1274 C C . LYS A 1 164 ? -11.015 2.145 14.065 1.00 90.88 164 LYS A C 1
ATOM 1276 O O . LYS A 1 164 ? -12.120 2.402 13.599 1.00 90.88 164 LYS A O 1
ATOM 1281 N N . VAL A 1 165 ? -9.904 2.145 13.337 1.00 92.75 165 VAL A N 1
ATOM 1282 C CA . VAL A 1 165 ? -9.837 2.425 11.902 1.00 92.75 165 VAL A CA 1
ATOM 1283 C C . VAL A 1 165 ? -10.121 1.144 11.113 1.00 92.75 165 VAL A C 1
ATOM 1285 O O . VAL A 1 165 ? -9.498 0.094 11.332 1.00 92.75 165 VAL A O 1
ATOM 1288 N N . TYR A 1 166 ? -11.051 1.248 10.169 1.00 94.75 166 TYR A N 1
ATOM 1289 C CA . TYR A 1 166 ? -11.483 0.193 9.254 1.00 94.75 166 TYR A CA 1
ATOM 1290 C C . TYR A 1 166 ? -11.362 0.627 7.797 1.00 94.75 166 TYR A C 1
ATOM 1292 O O . TYR A 1 166 ? -11.266 1.819 7.524 1.00 94.75 166 TYR A O 1
ATOM 1300 N N . LEU A 1 167 ? -11.383 -0.348 6.877 1.00 94.50 167 LEU A N 1
ATOM 1301 C CA . LEU A 1 167 ? -11.465 -0.128 5.430 1.00 94.50 167 LEU A CA 1
ATOM 1302 C C . LEU A 1 167 ? -12.737 -0.768 4.860 1.00 94.50 167 LEU A C 1
ATOM 1304 O O . LEU A 1 167 ? -13.020 -1.929 5.172 1.00 94.50 167 LEU A O 1
ATOM 1308 N N . ALA A 1 168 ? -13.463 -0.032 4.015 1.00 89.12 168 ALA A N 1
ATOM 1309 C CA . ALA A 1 168 ? -14.592 -0.528 3.219 1.00 89.12 168 ALA A CA 1
ATOM 1310 C C . ALA A 1 168 ? -14.134 -0.917 1.806 1.00 89.12 168 ALA A C 1
ATOM 1312 O O . ALA A 1 168 ? -13.334 -0.164 1.215 1.00 89.12 168 ALA A O 1
#

Sequence (168 aa):
MPEFVLNVNDYRAFQKLDAFTRGYIEALFFTDEEQLCDESDRDMPSVAIDTATMEPRFVGGDSPGFDDLAPETLAAIIADCEAFQRVHADLLDAAYEHGGERGSYDSERAGNDFWYSRNGHGVGFWDRGLGDIGDALSNACGWKSRASAHPFPERDSYIGDDGKVYLA